Protein AF-A0A9E3HUE4-F1 (afdb_monomer)

Foldseek 3Di:
DAEAECPPVDDPPVVLVCQQVPHDWYWYDYDPDIDIDHHPVVVVVVVVVVVVVVVVVVVVQVVCVVVVNDDDDDPVRVCVVVVVD

pLDDT: mean 86.39, std 8.43, range [56.72, 95.94]

Secondary structure (DSSP, 8-state):
-EEEETTSSS--HHHHHHHHTT---EEEEETTEEEEE--HHHHHHHHHHHHHHHHHHHHHHHHHHHTT-SPP--HHHHHHHTT--

Sequence (85 aa):
MTEIKATEARIPPAIFSAVASGGEPVKVTRHKQAVYIVNENAIRLLQYLEDQYDIREAEKAAAEIESGKAVLFSLEDIKREAGLL

Radius of gyration: 21.99 Å; Cα contacts (8 Å, |Δi|>4): 68; chains: 1; bounding box: 38×36×51 Å

Mean predicted aligned error: 9.06 Å

Solvent-accessible surface area (backbone atoms only — not comparable to full-atom values): 5045 Å² total; per-residue (Å²): 124,54,78,44,67,51,89,53,94,61,83,57,65,70,59,53,52,41,17,68,73,66,42,72,48,34,41,39,35,46,94,95,46,76,47,75,51,63,21,67,68,59,52,54,49,51,51,52,52,50,53,54,48,52,51,50,52,51,53,49,50,50,52,31,48,75,70,67,72,50,85,84,75,54,72,67,57,51,30,49,76,72,65,74,103

Nearest PDB structures (foldseek):
  2odk-assembly2_D 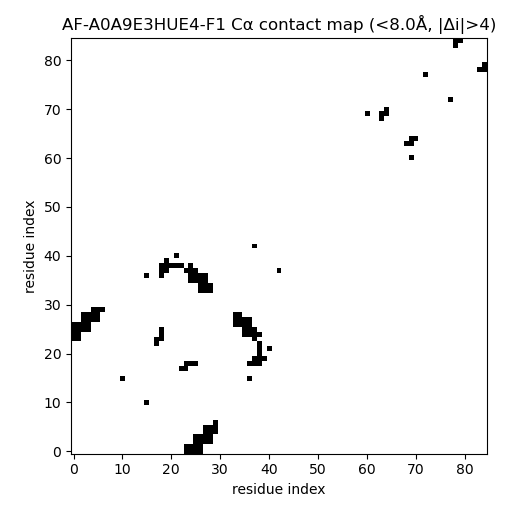 TM=7.400E-01  e=6.752E-02  Nitrosomonas europaea
  3d55-assembly1_D  TM=5.174E-01  e=1.860E-02  Mycobacterium tuberculosis
  3k6q-assembly2_D  TM=7.263E-01  e=8.277E-02  Syntrophomonas wolfei subsp. wolfei str. Goettingen G311
  3cto-assembly1_A  TM=5.908E-01  e=5.148E-02  Mycobacterium tuberculosis
  3d55-assembly1_B  TM=5.866E-01  e=1.244E-01  Mycobacterium tuberculosis

Structure (mmCIF, N/CA/C/O backbone):
data_AF-A0A9E3HUE4-F1
#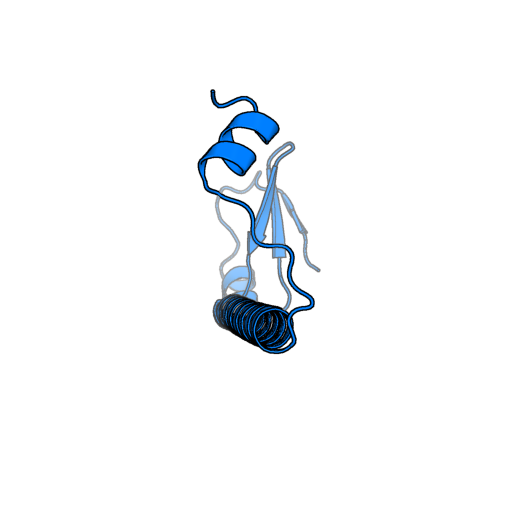
_entry.id   AF-A0A9E3HUE4-F1
#
loop_
_atom_site.group_PDB
_atom_site.id
_atom_site.type_symbol
_atom_site.label_atom_id
_atom_site.label_alt_id
_atom_site.label_comp_id
_atom_site.label_asym_id
_atom_site.label_entity_id
_atom_site.label_seq_id
_atom_site.pdbx_PDB_ins_code
_atom_site.Cartn_x
_atom_site.Cartn_y
_atom_site.Cartn_z
_atom_site.occupancy
_atom_site.B_iso_or_equiv
_atom_site.auth_seq_id
_atom_site.auth_comp_id
_atom_site.auth_asym_id
_atom_site.auth_atom_id
_atom_site.pdbx_PDB_model_num
ATOM 1 N N . MET A 1 1 ? 18.770 -3.712 -8.394 1.00 68.94 1 MET A N 1
ATOM 2 C CA . MET A 1 1 ? 17.932 -2.570 -8.828 1.00 68.94 1 MET A CA 1
ATOM 3 C C . MET A 1 1 ? 18.626 -1.793 -9.940 1.00 68.94 1 MET A C 1
ATOM 5 O O . MET A 1 1 ? 19.681 -1.211 -9.708 1.00 68.94 1 MET A O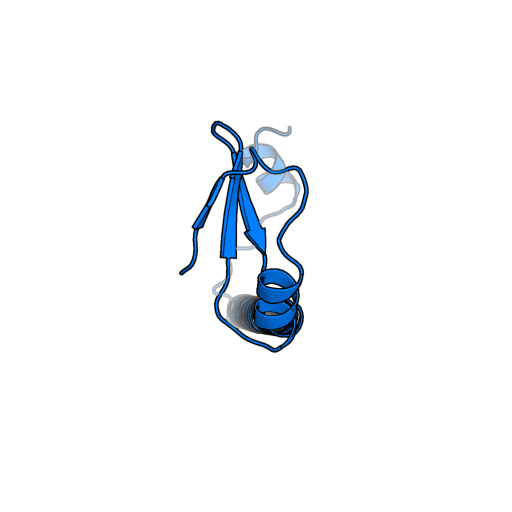 1
ATOM 9 N N . THR A 1 2 ? 18.044 -1.794 -11.139 1.00 76.75 2 THR A N 1
ATOM 10 C CA . THR A 1 2 ? 18.569 -1.085 -12.321 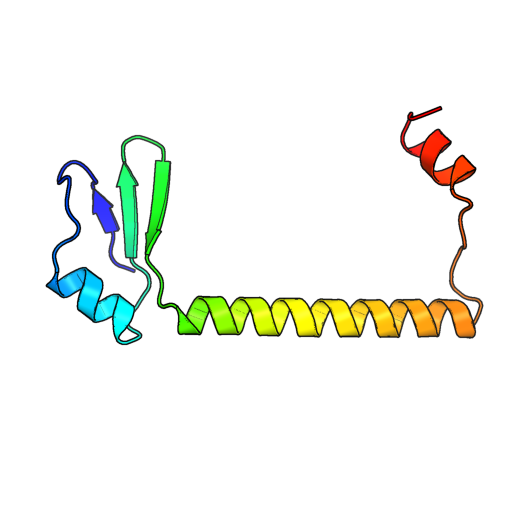1.00 76.75 2 THR A CA 1
ATOM 11 C C . THR A 1 2 ? 18.093 0.371 -12.328 1.00 76.75 2 THR A C 1
ATOM 13 O O . THR A 1 2 ? 16.911 0.630 -12.098 1.00 76.75 2 THR A O 1
ATOM 16 N N . GLU A 1 3 ? 18.990 1.322 -12.614 1.00 77.81 3 GLU A N 1
ATOM 17 C CA . GLU A 1 3 ? 18.667 2.752 -12.737 1.00 77.81 3 GLU A CA 1
ATOM 18 C C . GLU A 1 3 ? 18.875 3.262 -14.171 1.00 77.81 3 GLU A C 1
ATOM 20 O O . GLU A 1 3 ? 19.894 2.973 -14.797 1.00 77.81 3 GLU A O 1
ATOM 25 N N . ILE A 1 4 ? 17.929 4.056 -14.686 1.00 77.62 4 ILE A N 1
ATOM 26 C CA . ILE A 1 4 ? 17.992 4.650 -16.032 1.00 77.62 4 ILE A CA 1
ATOM 27 C C . ILE A 1 4 ? 17.749 6.157 -15.937 1.00 77.62 4 ILE A C 1
ATOM 29 O O . ILE A 1 4 ? 16.816 6.610 -15.269 1.00 77.62 4 ILE A O 1
ATOM 33 N N . LYS A 1 5 ? 18.570 6.954 -16.630 1.00 75.62 5 LYS A N 1
ATOM 34 C CA . LYS A 1 5 ? 18.338 8.396 -16.795 1.00 75.62 5 LYS A CA 1
ATOM 35 C C . LYS A 1 5 ? 17.357 8.623 -17.943 1.00 75.62 5 LYS A C 1
ATOM 37 O O . LYS A 1 5 ? 17.598 8.195 -19.064 1.00 75.62 5 LYS A O 1
ATOM 42 N N . ALA A 1 6 ? 16.286 9.365 -17.692 1.00 64.50 6 ALA A N 1
ATOM 43 C CA . ALA A 1 6 ? 15.234 9.660 -18.669 1.00 64.50 6 ALA A CA 1
ATOM 44 C C . ALA A 1 6 ? 15.642 10.677 -19.759 1.00 64.50 6 ALA A C 1
ATOM 46 O O . ALA A 1 6 ? 14.785 11.332 -20.352 1.00 64.50 6 ALA A O 1
ATOM 47 N N . THR A 1 7 ? 16.944 10.854 -20.009 1.00 64.19 7 THR A N 1
ATOM 48 C CA . THR A 1 7 ? 17.453 11.576 -21.188 1.00 64.19 7 THR A CA 1
ATOM 49 C C . THR A 1 7 ? 17.105 10.846 -22.487 1.00 64.19 7 THR A C 1
ATOM 51 O O . THR A 1 7 ? 17.067 11.462 -23.546 1.00 64.19 7 THR A O 1
ATOM 54 N N . GLU A 1 8 ? 16.786 9.554 -22.393 1.00 56.81 8 GLU A N 1
ATOM 55 C CA . GLU A 1 8 ? 16.220 8.734 -23.457 1.00 56.81 8 GLU A CA 1
ATOM 56 C C . GLU A 1 8 ? 14.698 8.684 -23.272 1.00 56.81 8 GLU A C 1
ATOM 58 O O . GLU A 1 8 ? 14.191 8.126 -22.302 1.00 56.81 8 GLU A O 1
ATOM 63 N N . ALA A 1 9 ? 13.938 9.288 -24.183 1.00 56.72 9 ALA A N 1
ATOM 64 C CA . ALA A 1 9 ? 12.479 9.407 -24.090 1.00 56.72 9 ALA A CA 1
ATOM 65 C C . ALA A 1 9 ? 11.713 8.060 -24.141 1.00 56.72 9 ALA A C 1
ATOM 67 O O . ALA A 1 9 ? 10.482 8.057 -24.143 1.00 56.72 9 ALA A O 1
ATOM 68 N N . ARG A 1 10 ? 12.406 6.913 -24.203 1.00 70.50 10 ARG A N 1
ATOM 69 C CA . ARG A 1 10 ? 11.805 5.584 -24.340 1.00 70.50 10 ARG A CA 1
ATOM 70 C C . ARG A 1 10 ? 12.586 4.545 -23.539 1.00 70.50 10 ARG A C 1
ATOM 72 O O . ARG A 1 10 ? 13.769 4.341 -23.777 1.00 70.50 10 ARG A O 1
ATOM 79 N N . ILE A 1 11 ? 11.901 3.863 -22.623 1.00 75.25 11 ILE A N 1
ATOM 80 C CA . ILE A 1 11 ? 12.454 2.721 -21.884 1.00 75.25 11 ILE A CA 1
ATOM 81 C C . ILE A 1 11 ? 12.789 1.607 -22.893 1.00 75.25 11 ILE A C 1
ATOM 83 O O . ILE A 1 11 ? 11.921 1.266 -23.706 1.00 75.25 11 ILE A O 1
ATOM 87 N N . PRO A 1 12 ? 14.006 1.028 -22.869 1.00 83.44 12 PRO A N 1
ATOM 88 C CA . PRO A 1 12 ? 14.363 -0.067 -23.763 1.00 83.44 12 PRO A CA 1
ATOM 89 C C . PRO A 1 12 ? 13.378 -1.243 -23.640 1.00 83.44 12 PRO A C 1
ATOM 91 O O . PRO A 1 12 ? 13.116 -1.687 -22.517 1.00 83.44 12 PRO A O 1
ATOM 94 N N . PRO A 1 13 ? 12.862 -1.802 -24.755 1.00 85.38 13 PRO A N 1
ATOM 95 C CA . PRO A 1 13 ? 11.891 -2.899 -24.714 1.00 85.38 13 PRO A CA 1
ATOM 96 C C . PRO A 1 13 ? 12.363 -4.109 -23.905 1.00 85.38 13 PRO A C 1
ATOM 98 O O . PRO A 1 13 ? 11.571 -4.703 -23.188 1.00 85.38 13 PRO A O 1
ATOM 101 N N . ALA A 1 14 ? 13.659 -4.435 -23.952 1.00 84.88 14 ALA A N 1
ATOM 102 C CA . ALA A 1 14 ? 14.231 -5.532 -23.172 1.00 84.88 14 ALA A CA 1
ATOM 103 C C . ALA A 1 14 ? 14.078 -5.324 -21.654 1.00 84.88 14 ALA A C 1
ATOM 105 O O . ALA A 1 14 ? 13.769 -6.266 -20.930 1.00 84.88 14 ALA A O 1
ATOM 106 N N . ILE A 1 15 ? 14.243 -4.084 -21.182 1.00 83.25 15 ILE A N 1
ATOM 107 C CA . ILE A 1 15 ? 14.093 -3.738 -19.766 1.00 83.25 15 ILE A CA 1
ATOM 108 C C . ILE A 1 15 ? 12.620 -3.798 -19.369 1.00 83.25 15 ILE A C 1
ATOM 110 O O . ILE A 1 15 ? 12.288 -4.377 -18.339 1.00 83.25 15 ILE A O 1
ATOM 114 N N . PHE A 1 16 ? 11.733 -3.251 -20.203 1.00 84.38 16 PHE A N 1
ATOM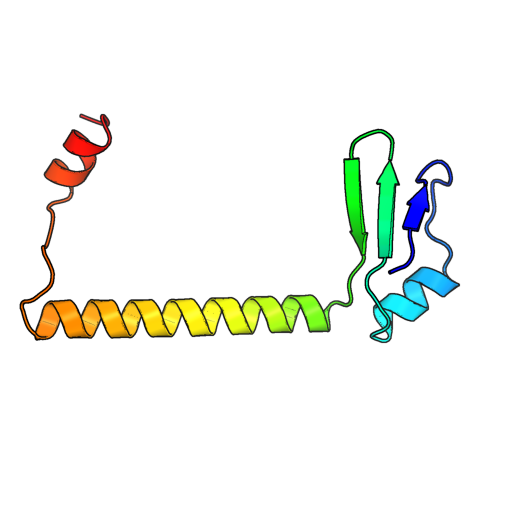 115 C CA . PHE A 1 16 ? 10.294 -3.334 -19.961 1.00 84.38 16 PHE A CA 1
ATOM 116 C C . PHE A 1 16 ? 9.820 -4.791 -19.884 1.00 84.38 16 PHE A C 1
ATOM 118 O O . PHE A 1 16 ? 9.159 -5.162 -18.918 1.00 84.38 16 PHE A O 1
ATOM 125 N N . SER A 1 17 ? 10.210 -5.627 -20.850 1.00 85.69 17 SER A N 1
ATOM 126 C CA . SER A 1 17 ? 9.865 -7.050 -20.866 1.00 85.69 17 SER A CA 1
ATOM 127 C C . SER A 1 17 ? 10.383 -7.780 -19.629 1.00 85.69 17 SER A C 1
ATOM 129 O O . SER A 1 17 ? 9.639 -8.566 -19.057 1.00 85.69 17 SER A O 1
ATOM 131 N N . ALA A 1 18 ? 11.608 -7.485 -19.177 1.00 86.56 18 ALA A N 1
ATOM 132 C CA . ALA A 1 18 ? 12.171 -8.091 -17.972 1.00 86.56 18 ALA A CA 1
ATOM 133 C C . ALA A 1 18 ? 11.353 -7.755 -16.712 1.00 86.56 18 ALA A C 1
ATOM 135 O O . ALA A 1 18 ? 11.060 -8.644 -15.915 1.00 86.56 18 ALA A O 1
ATOM 136 N N . VAL A 1 19 ? 10.933 -6.496 -16.542 1.00 87.25 19 VAL A N 1
ATOM 137 C CA . VAL A 1 19 ? 10.069 -6.091 -15.416 1.00 87.25 19 VAL A CA 1
ATOM 138 C C . VAL A 1 19 ? 8.673 -6.708 -15.546 1.00 87.25 19 VAL A C 1
ATOM 140 O O . VAL A 1 19 ? 8.124 -7.235 -14.576 1.00 87.25 19 VAL A O 1
ATOM 143 N N . ALA A 1 20 ? 8.101 -6.703 -16.751 1.00 83.06 20 ALA A N 1
ATOM 144 C CA . ALA A 1 20 ? 6.781 -7.268 -17.030 1.00 83.06 20 ALA A CA 1
ATOM 145 C C . ALA A 1 20 ? 6.716 -8.790 -16.799 1.00 83.06 20 ALA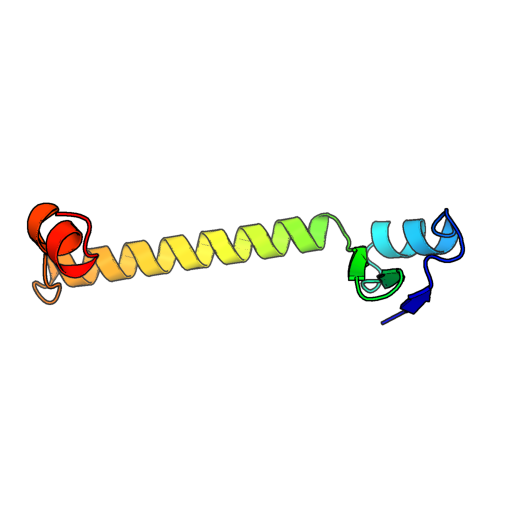 A C 1
ATOM 147 O O . ALA A 1 20 ? 5.670 -9.301 -16.406 1.00 83.06 20 ALA A O 1
ATOM 148 N N . SER A 1 21 ? 7.828 -9.512 -16.961 1.00 86.25 21 SER A N 1
ATOM 149 C CA . SER A 1 21 ? 7.922 -10.948 -16.665 1.00 86.25 21 SER A CA 1
ATOM 150 C C . SER A 1 21 ? 8.243 -11.277 -15.200 1.00 86.25 21 SER A C 1
ATOM 152 O O . SER A 1 21 ? 8.484 -12.437 -14.882 1.00 86.25 21 SER A O 1
ATOM 154 N N . GLY A 1 22 ? 8.271 -10.283 -14.307 1.00 82.81 22 GLY A N 1
ATOM 155 C CA . GLY A 1 22 ? 8.513 -10.481 -12.872 1.00 82.81 22 GLY A CA 1
ATOM 156 C C . GLY A 1 22 ? 9.961 -10.263 -12.431 1.00 82.81 22 GLY A C 1
ATOM 157 O O . GLY A 1 22 ? 10.336 -10.684 -11.341 1.00 82.81 22 GLY A O 1
ATOM 158 N N . GLY A 1 23 ? 10.781 -9.622 -13.266 1.00 85.00 23 GLY A N 1
ATOM 159 C CA . GLY A 1 23 ? 12.115 -9.169 -12.887 1.00 85.00 23 GLY A CA 1
ATOM 160 C C . GLY A 1 23 ? 12.093 -8.024 -11.870 1.00 85.00 23 GLY A C 1
ATOM 161 O O . GLY A 1 23 ? 11.040 -7.516 -11.480 1.00 85.00 23 GLY A O 1
ATOM 162 N N . GLU A 1 24 ? 13.283 -7.607 -11.437 1.00 86.31 24 GLU A N 1
ATOM 163 C CA . GLU A 1 24 ? 13.429 -6.550 -10.434 1.00 86.31 24 GLU A CA 1
ATOM 164 C C . GLU A 1 24 ? 12.832 -5.204 -10.886 1.00 86.31 24 GLU A C 1
ATOM 166 O O . GLU A 1 24 ? 12.930 -4.855 -12.066 1.00 86.31 24 GLU A O 1
ATOM 171 N N . PRO A 1 25 ? 12.302 -4.391 -9.950 1.00 87.31 25 PRO A N 1
ATOM 172 C CA . PRO A 1 25 ? 11.919 -3.010 -10.214 1.00 87.31 25 PRO A CA 1
ATOM 173 C C . PRO A 1 25 ? 13.039 -2.179 -10.842 1.00 87.31 25 PRO A C 1
ATOM 175 O O . PRO A 1 25 ? 14.215 -2.283 -10.472 1.00 87.31 25 PRO A O 1
ATOM 178 N N . VAL A 1 26 ? 12.651 -1.282 -11.745 1.00 87.38 26 VAL A N 1
ATOM 179 C CA . VAL A 1 26 ? 13.570 -0.370 -12.432 1.00 87.38 26 VAL A CA 1
ATOM 180 C C . VAL A 1 26 ? 13.246 1.058 -12.039 1.00 87.38 26 VAL A C 1
ATOM 182 O O . VAL A 1 26 ? 12.111 1.510 -12.182 1.00 87.38 26 VAL A O 1
ATOM 185 N N . LYS A 1 27 ? 14.257 1.793 -11.584 1.00 87.62 27 LYS A N 1
ATOM 186 C CA . LYS A 1 27 ? 14.129 3.206 -11.239 1.00 87.62 27 LYS A CA 1
ATOM 187 C C . LYS A 1 27 ? 14.496 4.068 -12.440 1.00 87.62 27 LYS A C 1
ATOM 189 O O . LYS A 1 27 ? 15.621 4.039 -12.933 1.00 87.62 27 LYS A O 1
ATOM 194 N N . VAL A 1 28 ? 13.557 4.884 -12.886 1.00 84.00 28 VAL A N 1
ATOM 195 C CA . VAL A 1 28 ? 13.730 5.857 -13.962 1.00 84.00 28 VAL A CA 1
ATOM 196 C C . VAL A 1 28 ? 13.823 7.246 -13.349 1.00 84.00 28 VAL A C 1
ATOM 198 O O . VAL A 1 28 ? 12.882 7.719 -12.721 1.00 84.00 28 VAL A O 1
ATOM 201 N N . THR A 1 29 ? 14.957 7.918 -13.530 1.00 83.81 29 THR A N 1
ATOM 202 C CA . THR A 1 29 ? 15.189 9.255 -12.968 1.00 83.81 29 THR A CA 1
ATOM 203 C C . THR A 1 29 ? 15.214 10.304 -14.075 1.00 83.81 29 THR A C 1
ATOM 205 O O . THR A 1 29 ? 16.030 10.226 -14.995 1.00 83.81 29 THR A O 1
ATOM 208 N N . ARG A 1 30 ? 14.352 11.323 -13.977 1.00 78.56 30 ARG A N 1
ATOM 209 C CA . ARG A 1 30 ? 14.359 12.516 -14.835 1.00 78.56 30 ARG A CA 1
ATOM 210 C C . ARG A 1 30 ? 14.577 13.759 -13.980 1.00 78.56 30 ARG A C 1
ATOM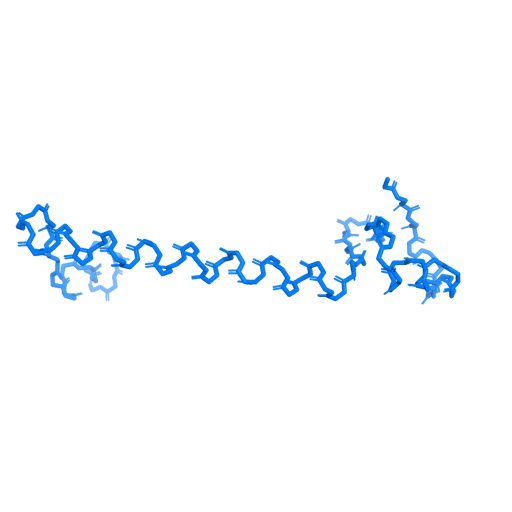 212 O O . ARG A 1 30 ? 13.726 14.117 -13.173 1.00 78.56 30 ARG A O 1
ATOM 219 N N . HIS A 1 31 ? 15.699 14.449 -14.174 1.00 80.44 31 HIS A N 1
ATOM 220 C CA . HIS A 1 31 ? 16.093 15.588 -13.333 1.00 80.44 31 HIS A CA 1
ATOM 221 C C . HIS A 1 31 ? 16.066 15.225 -11.832 1.00 80.44 31 HIS A C 1
ATOM 223 O O . HIS A 1 31 ? 16.886 14.422 -11.400 1.00 80.44 31 HIS A O 1
ATOM 229 N N . LYS A 1 32 ? 15.132 15.796 -11.053 1.00 78.00 32 LYS A N 1
ATOM 230 C CA . LYS A 1 32 ? 14.930 15.533 -9.615 1.00 78.00 32 LYS A CA 1
ATOM 231 C C . LYS A 1 32 ? 13.748 14.599 -9.312 1.00 78.00 32 LYS A C 1
ATOM 233 O O . LYS A 1 32 ? 13.425 14.398 -8.148 1.00 78.00 32 LYS A O 1
ATOM 238 N N . GLN A 1 33 ? 13.083 14.062 -10.331 1.00 79.00 33 GLN A N 1
ATOM 239 C CA . GLN A 1 33 ? 11.944 13.160 -10.175 1.00 79.00 33 GLN A CA 1
ATOM 240 C C . GLN A 1 33 ? 12.371 11.725 -10.480 1.00 79.00 33 GLN A C 1
ATOM 242 O O . GLN A 1 33 ? 13.061 11.475 -11.469 1.00 79.00 33 GLN A O 1
ATOM 247 N N . ALA A 1 34 ? 11.955 10.789 -9.631 1.00 83.88 34 ALA A N 1
ATOM 248 C CA . ALA A 1 34 ? 12.155 9.362 -9.830 1.00 83.88 34 ALA A CA 1
ATOM 249 C C . ALA A 1 34 ? 10.796 8.674 -9.968 1.00 83.88 34 ALA A C 1
ATOM 251 O O . ALA A 1 34 ? 9.878 8.943 -9.196 1.00 83.88 34 ALA A O 1
ATOM 252 N N . VAL A 1 35 ? 10.688 7.790 -10.952 1.00 86.19 35 VAL A N 1
ATOM 253 C CA . VAL A 1 35 ? 9.533 6.926 -11.198 1.00 86.19 35 VAL A CA 1
ATOM 254 C C . VAL A 1 35 ? 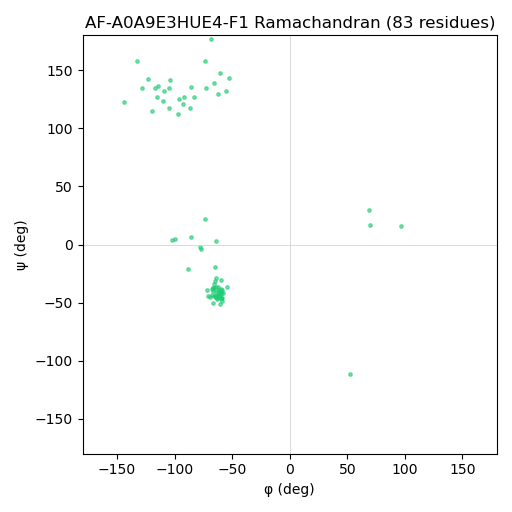10.029 5.488 -11.189 1.00 86.19 35 VAL A C 1
ATOM 256 O O . VAL A 1 35 ? 11.124 5.214 -11.675 1.00 86.19 35 VAL A O 1
ATOM 259 N N . TYR A 1 36 ? 9.244 4.566 -10.646 1.00 86.44 36 TYR A N 1
ATOM 260 C CA . TYR A 1 36 ? 9.588 3.149 -10.620 1.00 86.44 36 TYR A CA 1
ATOM 261 C C . TYR A 1 36 ? 8.687 2.385 -11.581 1.00 86.44 36 TYR A C 1
ATOM 263 O O . TYR A 1 36 ? 7.471 2.558 -11.576 1.00 86.44 36 TYR A O 1
ATOM 271 N N . ILE A 1 37 ? 9.295 1.538 -12.402 1.00 87.12 37 ILE A N 1
ATOM 272 C CA . ILE A 1 37 ? 8.588 0.547 -13.204 1.00 87.12 37 ILE A CA 1
ATOM 273 C C . ILE A 1 37 ? 8.633 -0.748 -12.413 1.00 87.12 37 ILE A C 1
ATOM 275 O O . ILE A 1 37 ? 9.708 -1.216 -12.031 1.00 87.12 37 ILE A O 1
ATOM 279 N N . VAL A 1 38 ? 7.462 -1.313 -12.172 1.00 89.88 38 VAL A N 1
ATOM 280 C CA . VAL A 1 38 ? 7.277 -2.526 -11.383 1.00 89.88 38 VAL A CA 1
ATOM 281 C C . VAL A 1 38 ? 6.352 -3.479 -12.117 1.00 89.88 38 VAL A C 1
ATOM 283 O O . VAL A 1 38 ? 5.577 -3.075 -12.985 1.00 89.88 38 VAL A O 1
ATOM 286 N N . ASN A 1 39 ? 6.446 -4.755 -11.767 1.00 92.44 39 ASN A N 1
ATOM 287 C CA . ASN A 1 39 ? 5.532 -5.763 -12.268 1.00 92.44 39 ASN A CA 1
ATOM 288 C C . ASN A 1 39 ? 4.103 -5.515 -11.752 1.00 92.44 39 ASN A C 1
ATOM 290 O O . ASN A 1 39 ? 3.917 -5.226 -10.570 1.00 92.44 39 ASN A O 1
ATOM 294 N N . GLU A 1 40 ? 3.090 -5.689 -12.603 1.00 91.00 40 GLU A N 1
ATOM 295 C CA . GLU A 1 40 ? 1.684 -5.519 -12.208 1.00 91.00 40 GLU A CA 1
ATOM 296 C C . GLU A 1 40 ? 1.281 -6.465 -11.067 1.00 91.00 40 GLU A C 1
ATOM 298 O O . GLU A 1 40 ? 0.595 -6.049 -10.135 1.00 91.00 40 GLU A O 1
ATOM 303 N N . ASN A 1 41 ? 1.751 -7.716 -11.079 1.00 90.62 41 ASN A N 1
ATOM 304 C CA . ASN A 1 41 ? 1.439 -8.674 -10.018 1.00 90.62 41 ASN A CA 1
ATOM 305 C C . ASN A 1 41 ? 2.037 -8.245 -8.674 1.00 90.62 41 ASN A C 1
ATOM 307 O O . ASN A 1 41 ? 1.440 -8.511 -7.636 1.00 90.62 41 ASN A O 1
ATOM 311 N N . ALA A 1 42 ? 3.18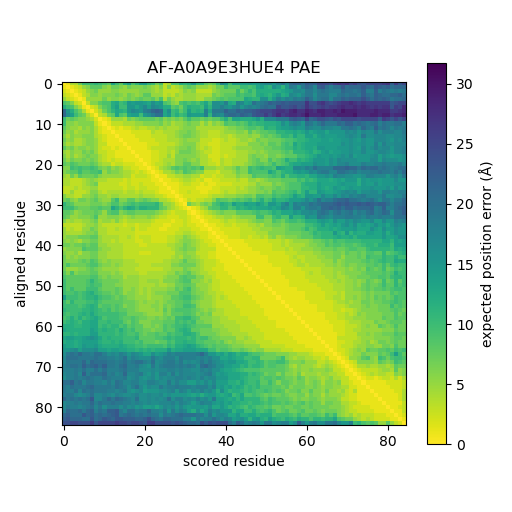1 -7.553 -8.682 1.00 88.12 42 ALA A N 1
ATOM 312 C CA . ALA A 1 42 ? 3.755 -6.996 -7.462 1.00 88.12 42 ALA A CA 1
ATOM 313 C C . ALA A 1 42 ? 2.869 -5.876 -6.893 1.00 88.12 42 ALA A C 1
ATOM 315 O O . ALA A 1 42 ? 2.644 -5.843 -5.688 1.00 88.12 42 ALA A O 1
ATOM 316 N N . ILE A 1 43 ? 2.305 -5.011 -7.746 1.00 90.00 43 ILE A N 1
ATOM 317 C CA . ILE A 1 43 ? 1.327 -3.997 -7.316 1.00 90.00 43 ILE A CA 1
ATOM 318 C C . ILE A 1 43 ? 0.062 -4.653 -6.763 1.00 90.00 43 ILE A C 1
ATOM 320 O O . ILE A 1 43 ? -0.370 -4.298 -5.671 1.00 90.00 43 ILE A O 1
ATOM 324 N N . ARG A 1 44 ? -0.494 -5.646 -7.466 1.00 92.88 44 ARG A N 1
ATOM 325 C CA . ARG A 1 44 ? -1.684 -6.378 -7.005 1.00 92.88 44 ARG A CA 1
ATOM 326 C C . ARG A 1 44 ? -1.452 -7.070 -5.663 1.00 92.88 44 ARG A C 1
ATOM 328 O O . ARG A 1 44 ? -2.343 -7.084 -4.823 1.00 92.88 44 ARG A O 1
ATOM 335 N N . LEU A 1 45 ? -0.259 -7.626 -5.446 1.00 91.38 45 LEU A N 1
ATOM 336 C CA . LEU A 1 45 ? 0.113 -8.220 -4.165 1.00 91.38 45 LEU A CA 1
ATOM 337 C C . LEU A 1 45 ? 0.184 -7.169 -3.052 1.00 91.38 45 LEU A C 1
ATOM 339 O O . LEU A 1 45 ? -0.315 -7.421 -1.962 1.00 91.38 45 LEU A O 1
ATOM 343 N N . LEU A 1 46 ? 0.788 -6.007 -3.314 1.00 90.69 46 LEU A N 1
ATOM 344 C CA . LEU A 1 46 ? 0.852 -4.921 -2.332 1.00 90.69 46 LEU A CA 1
ATOM 345 C C . LEU A 1 46 ? -0.545 -4.414 -1.959 1.00 90.69 46 LEU A C 1
ATOM 347 O O . LEU A 1 46 ? -0.819 -4.269 -0.776 1.00 90.69 46 LEU A O 1
ATOM 351 N N . GLN A 1 47 ? -1.427 -4.238 -2.945 1.00 94.50 47 GLN A N 1
ATOM 352 C CA . GLN A 1 47 ? -2.831 -3.873 -2.719 1.00 94.50 47 GLN A CA 1
ATOM 353 C C . GLN A 1 47 ? -3.555 -4.922 -1.875 1.00 94.50 47 GLN A C 1
ATOM 355 O O . GLN A 1 47 ? -4.191 -4.590 -0.887 1.00 94.50 47 GLN A O 1
ATOM 360 N N . TYR A 1 48 ? -3.388 -6.207 -2.197 1.00 95.38 48 TYR A N 1
ATOM 361 C CA . TYR A 1 48 ? -3.971 -7.277 -1.390 1.00 95.38 48 TYR A CA 1
ATOM 362 C C . TYR A 1 48 ? -3.471 -7.249 0.064 1.00 95.38 48 TYR A C 1
ATOM 364 O O . TYR A 1 48 ? -4.243 -7.479 0.989 1.00 95.38 48 TYR A O 1
ATOM 372 N N . LEU A 1 49 ? -2.181 -6.984 0.286 1.00 94.00 49 LEU A N 1
ATOM 373 C CA . LEU A 1 49 ? -1.622 -6.887 1.637 1.00 94.00 49 LEU A CA 1
ATOM 374 C C . LEU A 1 49 ? -2.150 -5.668 2.404 1.00 94.00 49 LEU A C 1
ATOM 376 O O . LEU A 1 49 ? -2.391 -5.791 3.603 1.00 94.00 49 LEU A O 1
ATOM 380 N N . GLU A 1 50 ? -2.328 -4.532 1.728 1.00 95.62 50 GLU A N 1
ATOM 381 C CA . GLU A 1 50 ? -2.965 -3.327 2.274 1.00 95.62 50 GLU A CA 1
ATOM 382 C C . GLU A 1 50 ? -4.409 -3.627 2.694 1.00 95.62 50 GLU A C 1
ATOM 384 O O . GLU A 1 50 ? -4.742 -3.461 3.864 1.00 95.62 50 GLU A O 1
ATOM 389 N N . ASP A 1 51 ? -5.211 -4.225 1.809 1.00 95.50 51 ASP A N 1
ATOM 390 C CA . ASP A 1 51 ? -6.597 -4.607 2.109 1.00 95.50 51 ASP A CA 1
ATOM 391 C C . ASP A 1 51 ? -6.681 -5.555 3.319 1.00 95.50 51 ASP A C 1
ATOM 393 O O . ASP A 1 51 ? -7.544 -5.425 4.187 1.00 95.50 51 ASP A O 1
ATOM 397 N N . GLN A 1 52 ? -5.771 -6.532 3.406 1.00 95.69 52 GLN A N 1
ATOM 398 C CA . GLN A 1 52 ? -5.711 -7.450 4.548 1.00 95.69 52 GLN A CA 1
ATOM 399 C C . GLN A 1 52 ? -5.325 -6.744 5.850 1.00 95.69 52 GLN A C 1
ATOM 401 O O . GLN A 1 52 ? -5.770 -7.156 6.923 1.00 95.69 52 GLN A O 1
ATOM 406 N N . TYR A 1 53 ? -4.474 -5.723 5.779 1.00 95.62 53 TYR A N 1
ATOM 407 C CA . TYR A 1 53 ? -4.111 -4.921 6.939 1.00 95.62 53 TYR A CA 1
ATOM 408 C C . TYR A 1 53 ? -5.300 -4.078 7.411 1.00 95.62 53 TYR A C 1
ATOM 410 O O . TYR A 1 53 ? -5.625 -4.106 8.598 1.00 95.62 53 TYR A O 1
ATOM 418 N N . ASP A 1 54 ? -6.004 -3.433 6.484 1.00 95.44 54 ASP A N 1
ATOM 419 C CA . ASP A 1 54 ? -7.189 -2.626 6.777 1.00 95.44 54 ASP A CA 1
ATOM 420 C C . ASP A 1 54 ? -8.306 -3.459 7.410 1.00 95.44 54 ASP A C 1
ATOM 422 O O . ASP A 1 54 ? -8.908 -3.041 8.402 1.00 95.44 54 ASP A O 1
ATOM 426 N N . ILE A 1 55 ? -8.543 -4.676 6.903 1.00 95.94 55 ILE A N 1
ATOM 427 C CA . ILE A 1 55 ? -9.505 -5.612 7.504 1.00 95.94 55 ILE A CA 1
ATOM 428 C C . ILE A 1 55 ? -9.124 -5.919 8.957 1.00 95.94 55 ILE A C 1
ATOM 430 O O . ILE A 1 55 ? -9.980 -5.861 9.837 1.00 95.94 55 ILE A O 1
ATOM 434 N N . ARG A 1 56 ? -7.847 -6.206 9.235 1.00 95.81 56 ARG A N 1
ATOM 435 C CA . ARG A 1 56 ? -7.388 -6.514 10.600 1.00 95.81 56 ARG A CA 1
ATOM 436 C C . ARG A 1 56 ? -7.540 -5.329 11.545 1.00 95.81 56 ARG A C 1
ATOM 438 O O . ARG A 1 56 ? -7.939 -5.519 12.692 1.00 95.81 56 ARG A O 1
ATOM 445 N N . GLU A 1 57 ? -7.226 -4.122 11.088 1.00 95.31 57 GLU A N 1
ATOM 446 C CA . GLU A 1 57 ? -7.404 -2.918 11.902 1.00 95.31 57 GLU A CA 1
ATOM 447 C C . GLU A 1 57 ? -8.891 -2.634 12.157 1.00 95.31 57 GLU A C 1
ATOM 449 O O . GLU A 1 57 ? -9.259 -2.276 13.276 1.00 95.31 57 GLU A O 1
ATOM 454 N N . ALA A 1 58 ? -9.762 -2.880 11.174 1.00 93.31 58 ALA A N 1
ATOM 455 C CA . ALA A 1 58 ? -11.208 -2.780 11.354 1.00 93.31 58 ALA A CA 1
ATOM 456 C C . ALA A 1 58 ? -11.741 -3.805 12.373 1.00 93.31 58 ALA A C 1
ATOM 458 O O . ALA A 1 58 ? -12.512 -3.442 13.262 1.00 93.31 58 ALA A O 1
ATOM 459 N N . GLU A 1 59 ? -11.305 -5.066 12.295 1.00 95.62 59 GLU A N 1
ATOM 460 C CA . GLU A 1 59 ? -11.662 -6.115 13.263 1.00 95.62 59 GLU A CA 1
ATOM 461 C C . GLU A 1 59 ? -11.184 -5.770 14.678 1.00 95.62 59 GLU A C 1
ATOM 463 O O . GLU A 1 59 ? -11.920 -5.928 15.655 1.00 95.62 59 GLU A O 1
ATOM 468 N N . LYS A 1 60 ? -9.960 -5.250 14.797 1.00 94.44 60 LYS A N 1
ATOM 469 C CA . LYS A 1 60 ? -9.405 -4.798 16.072 1.00 94.44 60 LYS A CA 1
ATOM 470 C C . LYS A 1 60 ? -10.210 -3.638 16.656 1.00 94.44 60 LYS A C 1
ATOM 472 O O . LYS A 1 60 ? -10.562 -3.688 17.833 1.00 94.44 60 LYS A O 1
ATOM 477 N N . ALA A 1 61 ? -10.543 -2.634 15.845 1.00 91.31 61 ALA A N 1
ATOM 478 C CA . ALA A 1 61 ? -11.378 -1.516 16.271 1.00 91.31 61 ALA A CA 1
ATOM 479 C C . ALA A 1 61 ? -12.765 -1.996 16.733 1.00 91.31 61 ALA A C 1
ATOM 481 O O . ALA A 1 61 ? -13.246 -1.567 17.781 1.00 91.31 61 ALA A O 1
ATOM 482 N N . ALA A 1 62 ? -13.381 -2.938 16.010 1.00 91.81 62 ALA A N 1
ATOM 483 C CA . ALA A 1 62 ? -14.652 -3.539 16.409 1.00 91.81 62 ALA A CA 1
ATOM 484 C C . ALA A 1 62 ? -14.552 -4.243 17.775 1.00 91.81 62 ALA A C 1
ATOM 486 O O . ALA A 1 62 ? -15.372 -3.994 18.657 1.00 91.81 62 ALA A O 1
ATOM 487 N N . ALA A 1 63 ? -13.504 -5.041 18.000 1.00 93.50 63 ALA A N 1
ATOM 488 C CA . ALA A 1 63 ? -13.278 -5.713 19.280 1.00 93.50 63 ALA A CA 1
ATOM 489 C C . ALA A 1 63 ? -13.017 -4.729 20.441 1.00 93.50 63 ALA A C 1
ATOM 491 O O . ALA A 1 63 ? -13.451 -4.953 21.576 1.00 93.50 63 ALA A O 1
ATOM 492 N N . GLU A 1 64 ? -12.316 -3.621 20.190 1.00 93.31 64 GLU A N 1
ATOM 493 C CA . GLU A 1 64 ? -12.105 -2.561 21.184 1.00 93.31 64 GLU A CA 1
ATOM 494 C C . GLU A 1 64 ? -13.419 -1.856 21.556 1.00 93.31 64 GLU A C 1
ATOM 496 O O . GLU A 1 64 ? -13.637 -1.557 22.735 1.00 93.31 64 GLU A O 1
ATOM 501 N N . ILE A 1 65 ? -14.317 -1.655 20.587 1.00 90.88 65 ILE A N 1
ATOM 502 C CA . ILE A 1 65 ? -15.663 -1.112 20.815 1.00 90.88 65 ILE A CA 1
ATOM 503 C C . ILE A 1 65 ? -16.508 -2.093 21.633 1.00 90.88 65 ILE A C 1
ATOM 505 O O . ILE A 1 65 ? -17.063 -1.707 22.662 1.00 90.88 65 ILE A O 1
ATOM 509 N N . GLU A 1 66 ? -16.569 -3.364 21.231 1.00 91.94 66 GLU A N 1
ATOM 510 C CA . GLU A 1 66 ? -17.360 -4.393 21.924 1.00 91.94 66 GLU A CA 1
ATOM 511 C C . GLU A 1 66 ? -16.883 -4.640 23.359 1.00 91.94 66 GLU A C 1
ATOM 513 O O . GLU A 1 66 ? -17.688 -4.840 24.267 1.00 91.94 66 GLU A O 1
ATOM 518 N N . SER A 1 67 ? -15.570 -4.582 23.589 1.00 93.00 67 SER A N 1
ATOM 519 C CA . SER A 1 67 ? -14.988 -4.728 24.929 1.00 93.00 67 SER A CA 1
ATOM 520 C C . SER A 1 67 ? -15.096 -3.470 25.799 1.00 93.00 67 SER A C 1
ATOM 522 O O . SER A 1 67 ? -14.658 -3.494 26.951 1.00 93.00 67 SER A O 1
ATOM 524 N N . GLY A 1 68 ? -15.657 -2.375 25.270 1.00 88.94 68 GLY A N 1
ATOM 525 C CA . GLY A 1 68 ? -15.814 -1.102 25.977 1.00 88.94 68 GLY A CA 1
ATOM 526 C C . GLY A 1 68 ? -14.498 -0.364 26.237 1.00 88.94 68 GLY A C 1
ATOM 527 O O . GLY A 1 68 ? -14.447 0.510 27.100 1.00 88.94 68 GLY A O 1
ATOM 528 N N . LYS A 1 69 ? -13.422 -0.726 25.528 1.00 87.75 69 LYS A N 1
ATOM 529 C CA . LYS A 1 69 ? -12.105 -0.075 25.624 1.00 87.75 69 LYS A CA 1
ATOM 530 C C . LYS A 1 69 ? -11.963 1.106 24.668 1.00 87.75 69 LYS A C 1
ATOM 532 O O . LYS A 1 69 ? -11.099 1.952 24.889 1.00 87.75 69 LYS A O 1
ATOM 537 N N . ALA A 1 70 ? -12.783 1.160 23.620 1.00 86.31 70 ALA A N 1
ATOM 538 C CA . ALA A 1 70 ? -12.755 2.246 22.654 1.00 86.31 70 ALA A CA 1
ATOM 539 C C . ALA A 1 70 ? -13.340 3.539 23.239 1.00 86.31 70 ALA A C 1
ATOM 541 O O . ALA A 1 70 ? -14.421 3.549 23.831 1.00 86.31 70 ALA A O 1
ATOM 542 N N . VAL A 1 71 ? -12.643 4.649 23.007 1.00 83.44 71 VAL A N 1
ATOM 543 C CA . VAL A 1 71 ? -13.178 5.994 23.234 1.00 83.44 71 VAL A CA 1
ATOM 544 C C . VAL A 1 71 ? -13.918 6.412 21.969 1.00 83.44 71 VAL A C 1
ATOM 546 O O . VAL A 1 71 ? -13.323 6.508 20.898 1.00 83.44 71 VAL A O 1
ATOM 549 N N . LEU A 1 72 ? -15.226 6.634 22.085 1.00 84.00 72 LEU A N 1
ATOM 550 C CA . LEU A 1 72 ? -16.056 7.095 20.977 1.00 84.00 72 LEU A CA 1
ATOM 551 C C . LEU A 1 72 ? -16.119 8.622 20.993 1.00 84.00 72 LEU A C 1
ATOM 553 O O . LEU A 1 72 ? -16.489 9.219 22.003 1.00 84.00 72 LEU A O 1
ATOM 557 N N . PHE A 1 73 ? -15.789 9.241 19.865 1.00 86.31 73 PHE A N 1
ATOM 558 C CA . PHE A 1 73 ? -15.888 10.685 19.678 1.00 86.31 73 PHE A CA 1
ATOM 559 C C . PHE A 1 73 ? -17.106 11.015 18.823 1.00 86.31 73 PHE A C 1
ATOM 561 O O . PHE A 1 73 ? -17.409 10.311 17.855 1.00 86.31 73 PHE A O 1
ATOM 568 N N . SER A 1 74 ? -17.802 12.102 19.155 1.00 90.25 74 SER A N 1
ATOM 569 C CA . SER A 1 74 ? -18.829 12.628 18.263 1.00 90.25 74 SER A CA 1
ATOM 570 C C . SER A 1 74 ? -18.185 13.313 17.055 1.00 90.25 74 SER A C 1
ATOM 572 O O . SER A 1 74 ? -17.044 13.778 17.104 1.00 90.25 74 SER A O 1
ATOM 574 N N . LEU A 1 75 ? -18.939 13.438 15.961 1.00 90.19 75 LEU A N 1
ATOM 575 C CA . LEU A 1 75 ? -18.479 14.185 14.788 1.00 90.19 75 LEU A CA 1
ATOM 576 C C . LEU A 1 75 ? -18.172 15.657 15.126 1.00 90.19 75 LEU A C 1
ATOM 578 O O . LEU A 1 75 ? -17.309 16.267 14.500 1.00 90.19 75 LEU A O 1
ATOM 582 N N . GLU A 1 76 ? -18.875 16.237 16.099 1.00 92.56 76 GLU A N 1
ATOM 583 C CA . GLU A 1 76 ? -18.672 17.616 16.555 1.00 92.56 76 GLU A CA 1
ATOM 584 C C . GLU A 1 76 ? -17.371 17.776 17.342 1.00 92.56 76 GLU A C 1
ATOM 586 O O . GLU A 1 76 ? -16.664 18.764 17.137 1.00 92.56 76 GLU A O 1
ATOM 591 N N . ASP A 1 77 ? -17.017 16.793 18.173 1.00 91.50 77 ASP A N 1
ATOM 592 C CA . ASP A 1 77 ? -15.740 16.777 18.895 1.00 91.50 77 ASP A CA 1
ATOM 593 C C . ASP A 1 77 ? -14.568 16.675 17.915 1.00 91.50 77 ASP A C 1
ATOM 595 O O . ASP A 1 77 ? -13.638 17.478 17.985 1.00 91.50 77 ASP A O 1
ATOM 599 N N . ILE A 1 78 ? -14.672 15.779 16.926 1.00 90.69 78 ILE A N 1
ATOM 600 C CA . ILE A 1 78 ? -13.661 15.617 15.870 1.00 90.69 78 ILE A CA 1
ATOM 601 C C . ILE A 1 78 ? -13.493 16.916 15.077 1.00 90.69 78 ILE A C 1
ATOM 603 O O . ILE A 1 78 ? -12.373 17.358 14.827 1.00 90.69 78 ILE A O 1
ATOM 607 N N . LYS A 1 79 ? -14.599 17.558 14.681 1.00 91.44 79 LYS A N 1
ATOM 608 C CA . LYS A 1 79 ? -14.547 18.829 13.946 1.00 91.44 79 LYS A CA 1
ATOM 609 C C . LYS A 1 79 ? -13.893 19.939 14.765 1.00 91.44 79 LYS A C 1
ATOM 611 O O . LYS A 1 79 ? -13.126 20.715 14.202 1.00 91.44 79 LYS A O 1
ATOM 616 N N . ARG A 1 80 ? -14.179 20.018 16.067 1.00 92.56 80 ARG A N 1
ATOM 617 C CA . ARG A 1 80 ? -13.575 21.011 16.964 1.00 92.56 80 ARG A CA 1
ATOM 618 C C . ARG A 1 80 ? -12.073 20.784 17.117 1.00 92.56 80 ARG A C 1
ATOM 620 O O . ARG A 1 80 ? -11.308 21.737 17.025 1.00 92.56 80 ARG A O 1
ATOM 627 N N . GLU A 1 81 ? -11.649 19.538 17.303 1.00 90.44 81 GLU A N 1
ATOM 628 C CA . GLU A 1 81 ? -10.232 19.179 17.431 1.00 90.44 81 GLU A CA 1
ATOM 629 C C . GLU A 1 81 ? -9.454 19.404 16.125 1.00 90.44 81 GLU A C 1
ATOM 631 O O . GLU A 1 81 ? -8.331 19.904 16.144 1.00 90.44 81 GLU A O 1
ATOM 636 N N . ALA A 1 82 ? -10.082 19.131 14.979 1.00 91.00 82 ALA A N 1
ATOM 637 C CA . ALA A 1 82 ? -9.511 19.376 13.656 1.00 91.00 82 ALA A CA 1
ATOM 638 C C . ALA A 1 82 ? -9.550 20.856 13.211 1.00 91.00 82 ALA A C 1
ATOM 640 O O . ALA A 1 82 ? -9.053 21.172 12.130 1.00 91.00 82 ALA A O 1
ATOM 641 N N . GLY A 1 83 ? -10.146 21.764 13.998 1.00 90.56 83 GLY A N 1
ATOM 642 C CA . GLY A 1 83 ? -10.271 23.189 13.656 1.00 90.56 83 GLY A CA 1
ATOM 643 C C . GLY A 1 83 ? -11.231 23.481 12.494 1.00 90.56 83 GLY A C 1
ATOM 644 O O . GLY A 1 83 ? -11.026 24.430 11.740 1.00 90.56 83 GLY A O 1
ATOM 645 N N . LEU A 1 84 ? -12.251 22.638 12.316 1.00 88.75 84 LEU A N 1
ATOM 646 C CA . LEU A 1 84 ? -13.264 22.725 11.254 1.00 88.75 84 LEU A CA 1
ATOM 647 C C . LEU A 1 84 ? -14.591 23.360 11.724 1.00 88.75 84 LEU A C 1
ATOM 649 O O . LEU A 1 84 ? -15.557 23.385 10.956 1.00 88.75 84 LEU A O 1
ATOM 653 N N . LEU A 1 85 ? -14.645 23.833 12.973 1.00 72.38 85 LEU A N 1
ATOM 654 C CA . LEU A 1 85 ? -15.761 24.534 13.621 1.00 72.38 85 LEU A CA 1
ATOM 655 C C . LEU A 1 85 ? -15.256 25.783 14.346 1.00 72.38 85 LEU A C 1
ATOM 657 O O . LEU A 1 85 ? -14.150 25.706 14.926 1.00 72.38 85 LEU A O 1
#